Protein AF-A0A9D5ZHD0-F1 (afdb_monomer_lite)

Structure (mmCIF, N/CA/C/O backbone):
data_AF-A0A9D5ZHD0-F1
#
_entry.id   AF-A0A9D5ZHD0-F1
#
loop_
_atom_site.group_PDB
_atom_site.id
_atom_site.type_symbol
_atom_site.label_atom_id
_atom_site.label_alt_id
_atom_site.label_comp_id
_atom_site.label_asym_id
_atom_site.label_entity_id
_atom_site.label_seq_id
_atom_site.pdbx_PDB_ins_code
_atom_site.Cartn_x
_atom_site.Cartn_y
_atom_site.Cartn_z
_atom_site.occupancy
_atom_site.B_iso_or_equiv
_atom_site.auth_seq_id
_atom_site.auth_comp_id
_atom_site.auth_asym_id
_atom_site.auth_atom_id
_atom_site.pdbx_PDB_model_num
ATOM 1 N N . GLU A 1 1 ? -28.101 -49.933 -31.040 1.00 38.09 1 GLU A N 1
ATOM 2 C CA . GLU A 1 1 ? -26.921 -49.295 -30.427 1.00 38.09 1 GLU A CA 1
ATOM 3 C C . GLU A 1 1 ? -27.368 -48.032 -29.708 1.00 38.09 1 GLU A C 1
ATOM 5 O O . GLU A 1 1 ? -28.047 -47.198 -30.294 1.00 38.09 1 GLU A O 1
ATOM 10 N N . SER A 1 2 ? -27.116 -47.978 -28.405 1.00 39.41 2 SER A N 1
ATOM 11 C CA . SER A 1 2 ? -27.566 -46.940 -27.477 1.00 39.41 2 SER A CA 1
ATOM 12 C C . SER A 1 2 ? -26.752 -45.656 -27.644 1.00 39.41 2 SER A C 1
ATOM 14 O O . SER A 1 2 ? -25.554 -45.648 -27.368 1.00 39.41 2 SER A O 1
ATOM 16 N N . HIS A 1 3 ? -27.406 -44.576 -28.073 1.00 37.12 3 HIS A N 1
ATOM 17 C CA . HIS A 1 3 ? -26.866 -43.218 -27.979 1.00 37.12 3 HIS A CA 1
ATOM 18 C C . HIS A 1 3 ? -26.751 -42.797 -26.502 1.00 37.12 3 HIS A C 1
ATOM 20 O O . HIS A 1 3 ? -27.708 -43.009 -25.753 1.00 37.12 3 HIS A O 1
ATOM 26 N N . PRO A 1 4 ? -25.630 -42.199 -26.064 1.00 47.62 4 PRO A N 1
ATOM 27 C CA . PRO A 1 4 ? -25.523 -41.649 -24.721 1.00 47.62 4 PRO A CA 1
ATOM 28 C C . PRO A 1 4 ? -26.332 -40.348 -24.608 1.00 47.62 4 PRO A C 1
ATOM 30 O O . PRO A 1 4 ? -26.128 -39.390 -25.353 1.00 47.62 4 PRO A O 1
ATOM 33 N N . ASP A 1 5 ? -27.268 -40.358 -23.660 1.00 42.62 5 ASP A N 1
ATOM 34 C CA . ASP A 1 5 ? -28.105 -39.243 -23.215 1.00 42.62 5 ASP A CA 1
ATOM 35 C C . ASP A 1 5 ? -27.216 -38.153 -22.588 1.00 42.62 5 ASP A C 1
ATOM 37 O O . ASP A 1 5 ? -26.766 -38.267 -21.448 1.00 42.62 5 ASP A O 1
ATOM 41 N N . CYS A 1 6 ? -26.902 -37.106 -23.355 1.00 38.59 6 CYS A N 1
ATOM 42 C CA . CYS A 1 6 ? -26.142 -35.955 -22.872 1.00 38.59 6 CYS A CA 1
ATOM 43 C C . CYS A 1 6 ? -27.091 -34.984 -22.153 1.00 38.59 6 CYS A C 1
ATOM 45 O O . CYS A 1 6 ? -27.481 -33.946 -22.688 1.00 38.59 6 CYS A O 1
ATOM 47 N N . ARG A 1 7 ? -27.504 -35.341 -20.934 1.00 44.06 7 ARG A N 1
ATOM 48 C CA . ARG A 1 7 ? -28.163 -34.415 -20.005 1.00 44.06 7 ARG A CA 1
ATOM 49 C C . ARG A 1 7 ? -27.104 -33.760 -19.129 1.00 44.06 7 ARG A C 1
ATOM 51 O O . ARG A 1 7 ? -26.680 -34.327 -18.126 1.00 44.06 7 ARG A O 1
ATOM 58 N N . ALA A 1 8 ? -26.682 -32.558 -19.511 1.00 48.50 8 ALA A N 1
ATOM 59 C CA . ALA A 1 8 ? -25.987 -31.666 -18.590 1.00 48.50 8 ALA A CA 1
ATOM 60 C C . ALA A 1 8 ? -26.912 -31.357 -17.392 1.00 48.50 8 ALA A C 1
ATOM 62 O O . ALA A 1 8 ? -28.118 -31.175 -17.595 1.00 48.50 8 ALA A O 1
ATOM 63 N N . PRO A 1 9 ? -26.401 -31.313 -16.148 1.00 47.19 9 PRO A N 1
ATOM 64 C CA . PRO A 1 9 ? -27.218 -30.941 -15.005 1.00 47.19 9 PRO A CA 1
ATOM 65 C C . PRO A 1 9 ? -27.689 -29.495 -15.180 1.00 47.19 9 PRO A C 1
ATOM 67 O O . PRO A 1 9 ? -26.891 -28.591 -15.420 1.00 47.19 9 PRO A O 1
ATOM 70 N N . LEU A 1 10 ? -29.005 -29.300 -15.091 1.00 45.06 10 LEU A N 1
ATOM 71 C CA . LEU A 1 10 ? -29.648 -27.992 -15.083 1.00 45.06 10 LEU A CA 1
ATOM 72 C C . LEU A 1 10 ? -29.034 -27.163 -13.951 1.00 45.06 10 LEU A C 1
ATOM 74 O O . LEU A 1 10 ? -29.273 -27.451 -12.778 1.00 45.06 10 LEU A O 1
ATOM 78 N N . THR A 1 11 ? -28.244 -26.148 -14.297 1.00 45.28 11 THR A N 1
ATOM 79 C CA . THR A 1 11 ? -27.805 -25.121 -13.354 1.00 45.28 11 THR A CA 1
ATOM 80 C C . THR A 1 11 ? -29.054 -24.527 -12.720 1.00 45.28 11 THR A C 1
ATOM 82 O O . THR A 1 11 ? -29.859 -23.878 -13.388 1.00 45.28 11 THR A O 1
ATOM 85 N N . GLN A 1 12 ? -29.262 -24.814 -11.439 1.00 41.94 12 GLN A N 1
ATOM 86 C CA . GLN A 1 12 ? -30.390 -24.297 -10.690 1.00 41.94 12 GLN A CA 1
ATOM 87 C C . GLN A 1 12 ? -30.194 -22.782 -10.565 1.00 41.94 12 GLN A C 1
ATOM 89 O O . GLN A 1 12 ? -29.349 -22.319 -9.803 1.00 41.94 12 GLN A O 1
ATOM 94 N N . ILE A 1 13 ? -30.930 -22.004 -11.362 1.00 51.09 13 ILE A N 1
ATOM 95 C CA . ILE A 1 13 ? -31.001 -20.553 -11.196 1.00 51.09 13 ILE A CA 1
ATOM 96 C C . ILE A 1 13 ? -31.702 -20.318 -9.860 1.00 51.09 13 ILE A C 1
ATOM 98 O O . ILE A 1 13 ? -32.920 -20.467 -9.747 1.00 51.09 13 ILE A O 1
ATOM 102 N N . VAL A 1 14 ? -30.927 -19.995 -8.829 1.00 45.78 14 VAL A N 1
ATOM 103 C CA . VAL A 1 14 ? -31.465 -19.489 -7.569 1.00 45.78 14 VAL A CA 1
ATOM 104 C C . VAL A 1 14 ? -31.935 -18.066 -7.846 1.00 45.78 14 VAL A C 1
ATOM 106 O O . VAL A 1 14 ? -31.146 -17.124 -7.858 1.00 45.78 14 VAL A O 1
ATOM 109 N N . ALA A 1 15 ? -33.225 -17.911 -8.135 1.00 47.91 15 ALA A N 1
ATOM 110 C CA . ALA A 1 15 ? -33.854 -16.602 -8.171 1.00 47.91 15 ALA A CA 1
ATOM 111 C C . ALA A 1 15 ? -33.921 -16.071 -6.734 1.00 47.91 15 ALA A C 1
ATOM 113 O O . ALA A 1 15 ? -34.808 -16.438 -5.964 1.00 47.91 15 ALA A O 1
ATOM 114 N N . LEU A 1 16 ? -32.958 -15.228 -6.360 1.00 49.84 16 LEU A N 1
ATOM 115 C CA . LEU A 1 16 ? -33.066 -14.399 -5.167 1.00 49.84 16 LEU A CA 1
ATOM 116 C C . LEU A 1 16 ? -34.165 -13.367 -5.438 1.00 49.84 16 LEU A C 1
ATOM 118 O O . LEU A 1 16 ? -33.932 -12.352 -6.092 1.00 49.84 16 LEU A O 1
ATOM 122 N N . TYR A 1 17 ? -35.379 -13.646 -4.966 1.00 50.81 17 TYR A N 1
ATOM 123 C CA . TYR A 1 17 ? -36.373 -12.598 -4.778 1.00 50.81 17 TYR A CA 1
ATOM 124 C C . TYR A 1 17 ? -35.853 -11.704 -3.655 1.00 50.81 17 TYR A C 1
ATOM 126 O O . TYR A 1 17 ? -36.018 -12.009 -2.477 1.00 50.81 17 TYR A O 1
ATOM 134 N N . LEU A 1 18 ? -35.177 -10.618 -4.026 1.00 60.47 18 LEU A N 1
ATOM 135 C CA . LEU A 1 18 ? -35.036 -9.490 -3.122 1.00 60.47 18 LEU A CA 1
ATOM 136 C C . LEU A 1 18 ? -36.461 -8.996 -2.872 1.00 60.47 18 LEU A C 1
ATOM 138 O O . LEU A 1 18 ? -37.145 -8.590 -3.818 1.00 60.47 18 LEU A O 1
ATOM 142 N N . GLU A 1 19 ? -36.937 -9.104 -1.630 1.00 65.69 19 GLU A N 1
ATOM 143 C CA . GLU A 1 19 ? -38.148 -8.395 -1.231 1.00 65.69 19 GLU A CA 1
ATOM 144 C C . GLU A 1 19 ? -37.968 -6.936 -1.667 1.00 65.69 19 GLU A C 1
ATOM 146 O O . GLU A 1 19 ? -36.878 -6.373 -1.525 1.00 65.69 19 GLU A O 1
ATOM 151 N N . GLY A 1 20 ? -38.984 -6.375 -2.334 1.00 61.53 20 GLY A N 1
ATOM 152 C CA . GLY A 1 20 ? -38.911 -5.030 -2.912 1.00 61.53 20 GLY A CA 1
ATOM 153 C C . GLY A 1 20 ? -38.385 -4.007 -1.896 1.00 61.53 20 GLY A C 1
ATOM 154 O O . GLY A 1 20 ? -38.466 -4.261 -0.696 1.00 61.53 20 GLY A O 1
ATOM 155 N N . PRO A 1 21 ? -37.837 -2.862 -2.349 1.00 67.19 21 PRO A N 1
ATOM 156 C CA . PRO A 1 21 ? -37.088 -1.949 -1.490 1.00 67.19 21 PRO A CA 1
ATOM 157 C C . PRO A 1 21 ? -37.857 -1.671 -0.200 1.00 67.19 21 PRO A C 1
ATOM 159 O O . PRO A 1 21 ? -38.977 -1.153 -0.226 1.00 67.19 21 PRO A O 1
ATOM 162 N N . VAL A 1 22 ? -37.261 -2.071 0.922 1.00 66.50 22 VAL A N 1
ATOM 163 C CA . VAL A 1 22 ? -37.825 -1.848 2.247 1.00 66.50 22 VAL A CA 1
ATOM 164 C C . VAL A 1 22 ? -37.928 -0.332 2.421 1.00 66.50 22 VAL A C 1
ATOM 166 O O . VAL A 1 22 ? -36.918 0.364 2.378 1.00 66.50 22 VAL A O 1
ATOM 169 N N . ASN A 1 23 ? -39.144 0.203 2.580 1.00 72.12 23 ASN A N 1
ATOM 170 C CA . ASN A 1 23 ? -39.391 1.641 2.801 1.00 72.12 23 ASN A CA 1
ATOM 171 C C . ASN A 1 23 ? -39.022 2.086 4.231 1.00 72.12 23 ASN A C 1
ATOM 173 O O . ASN A 1 23 ? -39.605 3.023 4.780 1.00 72.12 23 ASN A O 1
ATOM 177 N N . GLU A 1 24 ? -38.085 1.390 4.863 1.00 75.00 24 GLU A N 1
ATOM 178 C CA . GLU A 1 24 ? -37.539 1.800 6.143 1.00 75.00 24 GLU A CA 1
ATOM 179 C C . GLU A 1 24 ? -36.591 2.983 5.926 1.00 75.00 24 GLU A C 1
ATOM 181 O O . GLU A 1 24 ? -35.868 3.036 4.924 1.00 75.00 24 GLU A O 1
ATOM 186 N N . PRO A 1 25 ? -36.593 3.970 6.838 1.00 75.88 25 PRO A N 1
ATOM 187 C CA . PRO A 1 25 ? -35.619 5.042 6.768 1.00 75.88 25 PRO A CA 1
ATOM 188 C C . PRO A 1 25 ? -34.208 4.434 6.807 1.00 75.88 25 PRO A C 1
ATOM 190 O O . PRO A 1 25 ? -33.964 3.525 7.604 1.00 75.88 25 PRO A O 1
ATOM 193 N N . PRO A 1 26 ? -33.271 4.922 5.973 1.00 78.12 26 PRO A N 1
ATOM 194 C CA . PRO A 1 26 ? -31.920 4.385 5.946 1.00 78.12 26 PRO A CA 1
ATOM 195 C C . PRO A 1 26 ? -31.305 4.466 7.343 1.00 78.12 26 PRO A C 1
ATOM 197 O O . PRO A 1 26 ? -31.467 5.468 8.047 1.00 78.12 26 PRO A O 1
ATOM 200 N N . GLN A 1 27 ? -30.605 3.404 7.736 1.00 77.75 27 GLN A N 1
ATOM 201 C CA . GLN A 1 27 ? -29.949 3.310 9.033 1.00 77.75 27 GLN A CA 1
ATOM 202 C C . GLN A 1 27 ? -29.004 4.508 9.222 1.00 77.75 27 GLN A C 1
ATOM 204 O O . GLN A 1 27 ? -28.087 4.732 8.433 1.00 77.75 27 GLN A O 1
ATOM 209 N N . GLN A 1 28 ? -29.273 5.326 10.243 1.00 79.00 28 GLN A N 1
ATOM 210 C CA . GLN A 1 28 ? -28.606 6.624 10.419 1.00 79.00 28 GLN A CA 1
ATOM 211 C C . GLN A 1 28 ? -27.326 6.541 11.255 1.00 79.00 28 GLN A C 1
ATOM 213 O O . GLN A 1 28 ? -26.521 7.473 11.258 1.00 79.00 28 GLN A O 1
ATOM 218 N N . SER A 1 29 ? -27.129 5.443 11.983 1.00 85.38 29 SER A N 1
ATOM 219 C CA . SER A 1 29 ? -25.960 5.235 12.824 1.00 85.38 29 SER A CA 1
ATOM 220 C C . SER A 1 29 ? -25.496 3.786 12.774 1.00 85.38 29 SER A C 1
ATOM 222 O O . SER A 1 29 ? -26.286 2.845 12.761 1.00 85.38 29 SER A O 1
ATOM 224 N N . PHE A 1 30 ? -24.178 3.644 12.765 1.00 87.38 30 PHE A N 1
ATOM 225 C CA . PHE A 1 30 ? -23.468 2.376 12.818 1.00 87.38 30 PHE A CA 1
ATOM 226 C C . PHE A 1 30 ? -22.467 2.452 13.960 1.00 87.38 30 PHE A C 1
ATOM 228 O O . PHE A 1 30 ? -21.804 3.490 14.131 1.00 87.38 30 PHE A O 1
ATOM 235 N N . THR A 1 31 ? -22.346 1.365 14.713 1.00 92.81 31 THR A N 1
ATOM 236 C CA . THR A 1 31 ? -21.276 1.166 15.691 1.00 92.81 31 THR A CA 1
ATOM 237 C C . THR A 1 31 ? -19.910 1.175 15.001 1.00 92.81 31 THR A C 1
ATOM 239 O O . THR A 1 31 ? -19.795 0.972 13.791 1.00 92.81 31 THR A O 1
ATOM 242 N N . SER 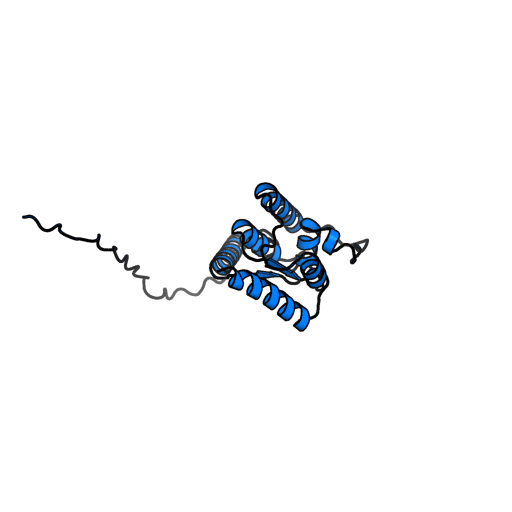A 1 32 ? -18.839 1.405 15.761 1.00 90.31 32 SER A N 1
ATOM 243 C CA . SER A 1 32 ? -17.477 1.366 15.211 1.00 90.31 32 SER A CA 1
ATOM 244 C C . SER A 1 32 ? -17.120 0.002 14.608 1.00 90.31 32 SER A C 1
ATOM 246 O O . SER A 1 32 ? -16.369 -0.050 13.638 1.00 90.31 32 SER A O 1
ATOM 248 N N . GLU A 1 33 ? -17.666 -1.084 15.160 1.00 91.94 33 GLU A N 1
ATOM 249 C CA . GLU A 1 33 ? -17.447 -2.451 14.679 1.00 91.94 33 GLU A CA 1
ATOM 250 C C . GLU A 1 33 ? -18.184 -2.713 13.361 1.00 91.94 33 GLU A C 1
ATOM 252 O O . GLU A 1 33 ? -17.566 -3.170 12.403 1.00 91.94 33 GLU A O 1
ATOM 257 N N . GLU A 1 34 ? -19.458 -2.322 13.257 1.00 93.38 34 GLU A N 1
ATOM 258 C CA . GLU A 1 34 ? -20.222 -2.425 12.004 1.00 93.38 34 GLU A CA 1
ATOM 259 C C . GLU A 1 34 ? -19.585 -1.596 10.885 1.00 93.38 34 GLU A C 1
ATOM 261 O O . GLU A 1 34 ? -19.464 -2.066 9.755 1.00 93.38 34 GLU A O 1
ATOM 266 N N . ARG A 1 35 ? -19.109 -0.380 11.196 1.00 93.12 35 ARG A N 1
ATOM 267 C CA . ARG A 1 35 ? -18.366 0.444 10.227 1.00 93.12 35 ARG A CA 1
ATOM 268 C C . ARG A 1 35 ? -17.078 -0.232 9.787 1.00 93.12 35 ARG A C 1
ATOM 270 O O . ARG A 1 35 ? -16.772 -0.225 8.598 1.00 93.12 35 ARG A O 1
ATOM 277 N N . ALA A 1 36 ? -16.320 -0.798 10.727 1.00 94.31 36 ALA A N 1
ATOM 278 C CA . ALA A 1 36 ? -15.091 -1.511 10.409 1.00 94.31 36 ALA A CA 1
ATOM 279 C C . ALA A 1 36 ? -15.376 -2.699 9.483 1.00 94.31 36 ALA A C 1
ATOM 281 O O . ALA A 1 36 ? -14.756 -2.791 8.429 1.00 94.31 36 ALA A O 1
ATOM 282 N N . ALA A 1 37 ? -16.367 -3.530 9.815 1.00 95.62 37 ALA A N 1
ATOM 283 C CA . ALA A 1 37 ? -16.770 -4.672 8.999 1.00 95.62 37 ALA A CA 1
ATOM 284 C C . ALA A 1 37 ? -17.245 -4.252 7.597 1.00 95.62 37 ALA A C 1
ATOM 286 O O . ALA A 1 37 ? -16.840 -4.857 6.606 1.00 95.62 37 ALA A O 1
ATOM 287 N N . ALA A 1 38 ? -18.045 -3.187 7.491 1.00 95.38 38 ALA A N 1
ATOM 288 C CA . ALA A 1 38 ? -18.507 -2.664 6.207 1.00 95.38 38 ALA A CA 1
ATOM 289 C C . ALA A 1 38 ? -17.351 -2.132 5.340 1.00 95.38 38 ALA A C 1
ATOM 291 O O . ALA A 1 38 ? -17.299 -2.410 4.142 1.00 95.38 38 ALA A O 1
ATOM 292 N N . LEU A 1 39 ? -16.398 -1.406 5.937 1.00 96.25 39 LEU A N 1
ATOM 293 C CA . LEU A 1 39 ? -15.203 -0.922 5.239 1.00 96.25 39 LEU A CA 1
ATOM 294 C C . LEU A 1 39 ? -14.314 -2.078 4.768 1.00 96.25 39 LEU A C 1
ATOM 296 O O . LEU A 1 39 ? -13.880 -2.069 3.616 1.00 96.25 39 LEU A O 1
ATOM 300 N N . SER A 1 40 ? -14.071 -3.077 5.621 1.00 97.69 40 SER A N 1
ATOM 301 C CA . SER A 1 40 ? -13.310 -4.276 5.259 1.00 97.69 40 SER A CA 1
ATOM 302 C C . SER A 1 40 ? -14.014 -5.065 4.151 1.00 97.69 40 SER A C 1
ATOM 304 O O . SER A 1 40 ? -13.359 -5.513 3.211 1.00 97.69 40 SER A O 1
ATOM 306 N N . GLY A 1 41 ? -15.346 -5.182 4.197 1.00 97.81 41 GLY A N 1
ATOM 307 C CA . GLY A 1 41 ? -16.143 -5.804 3.138 1.00 97.81 41 GLY A CA 1
ATOM 308 C C . GLY A 1 41 ? -16.025 -5.064 1.802 1.00 97.81 41 GLY A C 1
ATOM 309 O O . GLY A 1 41 ? -15.755 -5.690 0.779 1.00 97.81 41 GLY A O 1
ATOM 310 N N . LEU A 1 42 ? -16.127 -3.728 1.808 1.00 97.00 42 LEU A N 1
ATOM 311 C CA . LEU A 1 42 ? -15.926 -2.907 0.608 1.00 97.00 42 LEU A CA 1
ATOM 312 C C . LEU A 1 42 ? -14.517 -3.092 0.028 1.00 97.00 42 LEU A C 1
ATOM 314 O O . LEU A 1 42 ? -14.368 -3.301 -1.172 1.00 97.00 42 LEU A O 1
ATOM 318 N N . ARG A 1 43 ? -13.484 -3.045 0.875 1.00 97.56 43 ARG A N 1
ATOM 319 C CA . ARG A 1 43 ? -12.083 -3.224 0.457 1.00 97.56 43 ARG A CA 1
ATOM 320 C C . ARG A 1 43 ? -11.823 -4.624 -0.086 1.00 97.56 43 ARG A C 1
ATOM 322 O O . ARG A 1 43 ? -11.108 -4.751 -1.071 1.00 97.56 43 ARG A O 1
ATOM 329 N N . THR A 1 44 ? -12.434 -5.647 0.508 1.00 97.56 44 THR A N 1
ATOM 330 C CA . THR A 1 44 ? -12.374 -7.034 0.020 1.00 97.56 44 THR A CA 1
ATOM 331 C C . THR A 1 44 ? -12.948 -7.121 -1.390 1.00 97.56 44 THR A C 1
ATOM 333 O O . THR A 1 44 ? -12.246 -7.546 -2.303 1.00 97.56 44 THR A O 1
ATOM 336 N N . PHE A 1 45 ? -14.172 -6.614 -1.586 1.00 97.56 45 PHE A N 1
ATOM 337 C CA . PHE A 1 45 ? -14.814 -6.564 -2.900 1.00 97.56 45 PHE A CA 1
ATOM 338 C C . PHE A 1 45 ? -13.964 -5.801 -3.924 1.00 97.56 45 PHE A C 1
ATOM 340 O O . PHE A 1 45 ? -13.757 -6.286 -5.032 1.00 97.56 45 PHE A O 1
ATOM 347 N N . MET A 1 46 ? -13.440 -4.625 -3.568 1.00 96.69 46 MET A N 1
ATOM 348 C CA . MET A 1 46 ? -12.585 -3.842 -4.466 1.00 96.69 46 MET A CA 1
ATOM 349 C C . MET A 1 46 ? -11.321 -4.600 -4.867 1.00 96.69 46 MET A C 1
ATOM 351 O O . MET A 1 46 ? -10.946 -4.564 -6.035 1.00 96.69 46 MET A O 1
ATOM 355 N N . THR A 1 47 ? -10.678 -5.287 -3.923 1.00 96.69 47 THR A N 1
ATOM 356 C CA . THR A 1 47 ? -9.505 -6.116 -4.208 1.00 96.69 47 THR A CA 1
ATOM 357 C C . THR A 1 47 ? -9.871 -7.273 -5.139 1.00 96.69 47 THR A C 1
ATOM 359 O O . THR A 1 47 ? -9.192 -7.462 -6.138 1.00 96.69 47 THR A O 1
ATOM 362 N N . ASP A 1 48 ? -10.980 -7.981 -4.904 1.00 96.06 48 ASP A N 1
ATOM 363 C CA . ASP A 1 48 ? -11.436 -9.075 -5.781 1.00 96.06 48 ASP A CA 1
ATOM 364 C C . ASP A 1 48 ? -11.789 -8.614 -7.209 1.00 96.06 48 ASP A C 1
ATOM 366 O O . ASP A 1 48 ? -11.798 -9.421 -8.134 1.00 96.06 48 ASP A O 1
ATOM 370 N N . ASN A 1 49 ? -12.080 -7.323 -7.394 1.00 96.75 49 ASN A N 1
ATOM 371 C CA . ASN A 1 49 ? -12.483 -6.730 -8.673 1.00 96.75 49 ASN A CA 1
ATOM 372 C C . ASN A 1 49 ? -11.419 -5.787 -9.265 1.00 96.75 49 ASN A C 1
ATOM 374 O O . ASN A 1 49 ? -11.743 -4.965 -10.123 1.00 96.75 49 ASN A O 1
ATOM 378 N N . SER A 1 50 ? -10.168 -5.870 -8.804 1.00 93.94 50 SER A N 1
ATOM 379 C CA . SER A 1 50 ? -9.044 -5.107 -9.357 1.00 93.94 50 SER A CA 1
ATOM 380 C C . SER A 1 50 ? -7.910 -6.044 -9.763 1.00 93.94 50 SER A C 1
ATOM 382 O O . SER A 1 50 ? -7.515 -6.900 -8.979 1.00 93.94 50 SER A O 1
ATOM 384 N N . ASP A 1 51 ? -7.333 -5.836 -10.947 1.00 93.44 51 ASP A N 1
ATOM 385 C CA . ASP A 1 51 ? -6.180 -6.623 -11.416 1.00 93.44 51 ASP A CA 1
ATOM 386 C C . ASP A 1 51 ? -4.864 -6.199 -10.753 1.00 93.44 51 ASP A C 1
ATOM 388 O O . ASP A 1 51 ? -3.909 -6.964 -10.692 1.00 93.44 51 ASP A O 1
ATOM 392 N N . ALA A 1 52 ? -4.793 -4.956 -10.276 1.00 95.31 52 ALA A N 1
ATOM 393 C CA . ALA A 1 52 ? -3.610 -4.371 -9.665 1.00 95.31 52 ALA A CA 1
ATOM 394 C C . ALA A 1 52 ? -3.991 -3.234 -8.715 1.00 95.31 52 ALA A C 1
ATOM 396 O O . ALA A 1 52 ? -5.061 -2.631 -8.840 1.00 95.31 52 ALA A O 1
ATOM 397 N N . ARG A 1 53 ? -3.085 -2.884 -7.796 1.00 96.88 53 ARG A N 1
ATOM 398 C CA . ARG A 1 53 ? -3.310 -1.815 -6.818 1.00 96.88 53 ARG A CA 1
ATOM 399 C C . ARG A 1 53 ? -2.173 -0.800 -6.793 1.00 96.88 53 ARG A C 1
ATOM 401 O O . ARG A 1 53 ? -1.020 -1.145 -6.555 1.00 96.88 53 ARG A O 1
ATOM 408 N N . ILE A 1 54 ? -2.525 0.476 -6.951 1.00 97.75 54 ILE A N 1
ATOM 409 C CA . ILE A 1 54 ? -1.630 1.614 -6.704 1.00 97.75 54 ILE A CA 1
ATOM 410 C C . ILE A 1 54 ? -1.942 2.174 -5.319 1.00 97.75 54 ILE A C 1
ATOM 412 O O . ILE A 1 54 ? -3.088 2.506 -5.021 1.00 97.75 54 ILE A O 1
ATOM 416 N N . VAL A 1 55 ? -0.922 2.289 -4.476 1.00 97.69 55 VAL A N 1
ATOM 417 C CA . VAL A 1 55 ? -1.060 2.693 -3.075 1.00 97.69 55 VAL A CA 1
ATOM 418 C C . VAL A 1 55 ? -0.283 3.978 -2.847 1.00 97.69 55 VAL A C 1
ATOM 420 O O . VAL A 1 55 ? 0.903 4.044 -3.165 1.00 97.69 55 VAL A O 1
ATOM 423 N N . ILE A 1 56 ? -0.952 5.008 -2.323 1.00 96.94 56 ILE A N 1
ATOM 424 C CA . ILE A 1 56 ? -0.379 6.349 -2.172 1.00 96.94 56 ILE A CA 1
ATOM 425 C C . ILE A 1 56 ? -0.853 6.990 -0.859 1.00 96.94 56 ILE A C 1
ATOM 427 O O . ILE A 1 56 ? -2.051 7.051 -0.578 1.00 96.94 56 ILE A O 1
ATOM 431 N N . GLY A 1 57 ? 0.075 7.533 -0.065 1.00 95.75 57 GLY A N 1
ATOM 432 C CA . GLY A 1 57 ? -0.243 8.293 1.148 1.00 95.75 57 GLY A CA 1
ATOM 433 C C . GLY A 1 57 ? -0.859 7.444 2.268 1.00 95.75 57 GLY A C 1
ATOM 434 O O . GLY A 1 57 ? -0.293 6.436 2.687 1.00 95.75 57 GLY A O 1
ATOM 435 N N . GLY A 1 58 ? -2.011 7.866 2.791 1.00 95.50 58 GLY A N 1
ATOM 436 C CA . GLY A 1 58 ? -2.738 7.162 3.852 1.00 95.50 58 GLY A CA 1
ATOM 437 C C . GLY A 1 58 ? -2.516 7.732 5.256 1.00 95.50 58 GLY A C 1
ATOM 438 O O . GLY A 1 58 ? -1.415 8.143 5.630 1.00 95.50 58 GLY A O 1
ATOM 439 N N . LYS A 1 59 ? -3.594 7.755 6.048 1.00 95.25 59 LYS A N 1
ATOM 440 C CA . LYS A 1 59 ? -3.582 8.234 7.437 1.00 95.25 59 LYS A CA 1
ATOM 441 C C . LYS A 1 59 ? -2.847 7.247 8.347 1.00 95.25 59 LYS A C 1
ATOM 443 O O . LYS A 1 59 ? -3.105 6.052 8.282 1.00 95.25 59 LYS A O 1
ATOM 448 N N . ARG A 1 60 ? -2.017 7.769 9.253 1.00 94.38 60 ARG A N 1
ATOM 449 C CA . ARG A 1 60 ? -1.339 6.992 10.312 1.00 94.38 60 ARG A CA 1
ATOM 450 C C . ARG A 1 60 ? -2.115 6.920 11.626 1.00 94.38 60 ARG A C 1
ATOM 452 O O . ARG A 1 60 ? -1.851 6.052 12.443 1.00 94.38 60 ARG A O 1
ATOM 459 N N . ALA A 1 61 ? -3.050 7.844 11.828 1.00 93.44 61 ALA A N 1
ATOM 460 C CA . ALA A 1 61 ? -3.898 7.952 13.010 1.00 93.44 61 ALA A CA 1
ATOM 461 C C . ALA A 1 61 ? -5.249 8.570 12.620 1.00 93.44 61 ALA A C 1
ATOM 463 O O . ALA A 1 61 ? -5.381 9.156 11.539 1.00 93.44 61 ALA A O 1
ATOM 464 N N . GLY A 1 62 ? -6.260 8.434 13.483 1.00 92.75 62 GLY A N 1
ATOM 465 C CA . GLY A 1 62 ? -7.601 8.978 13.222 1.00 92.75 62 GLY A CA 1
ATOM 466 C C . GLY A 1 62 ? -8.278 8.367 11.987 1.00 92.75 62 GLY A C 1
ATOM 467 O O . GLY A 1 62 ? -9.019 9.048 11.273 1.00 92.75 62 GLY A O 1
ATOM 468 N N . PHE A 1 63 ? -7.961 7.107 11.685 1.00 94.56 63 PHE A N 1
ATOM 469 C CA . PHE A 1 63 ? -8.617 6.308 10.655 1.00 94.56 63 PHE A CA 1
ATOM 470 C C . PHE A 1 63 ? -9.732 5.445 11.258 1.00 94.56 63 PHE A C 1
ATOM 472 O O . PHE A 1 63 ? -9.716 5.105 12.446 1.00 94.56 63 PHE A O 1
ATOM 479 N N . GLU A 1 64 ? -10.674 5.063 10.401 1.00 92.88 64 GLU A N 1
ATOM 480 C CA . GLU A 1 64 ? -11.755 4.128 10.709 1.00 92.88 64 GLU A CA 1
ATOM 481 C C . GLU A 1 64 ? -11.386 2.713 10.243 1.00 92.88 64 GLU A C 1
ATOM 483 O O . GLU A 1 64 ? -10.709 2.546 9.224 1.00 92.88 64 GLU A O 1
ATOM 488 N N . GLY A 1 65 ? -11.845 1.703 10.984 1.00 94.06 65 GLY A N 1
ATOM 489 C CA . GLY A 1 65 ? -11.540 0.292 10.733 1.00 94.06 65 GLY A CA 1
ATOM 490 C C . GLY A 1 65 ? -10.564 -0.327 11.738 1.00 94.06 65 GLY A C 1
ATOM 491 O O . GLY A 1 65 ? -10.108 0.323 12.683 1.00 94.06 65 GLY A O 1
ATOM 492 N N . ALA A 1 66 ? -10.248 -1.606 11.533 1.00 93.69 66 ALA A N 1
ATOM 493 C CA . ALA A 1 66 ? -9.346 -2.368 12.401 1.00 93.69 66 ALA A CA 1
ATOM 494 C C . ALA A 1 66 ? -7.869 -1.952 12.260 1.00 93.69 66 ALA A C 1
ATOM 496 O O . ALA A 1 66 ? -7.088 -2.123 13.191 1.00 93.69 66 ALA A O 1
ATOM 497 N N . MET A 1 67 ? -7.503 -1.369 11.119 1.00 96.38 67 MET A N 1
ATOM 498 C CA . MET A 1 67 ? -6.181 -0.830 10.790 1.00 96.38 67 MET A CA 1
ATOM 499 C C . MET A 1 67 ? -6.342 0.301 9.754 1.00 96.38 67 MET A C 1
ATOM 501 O O . MET A 1 67 ? -7.461 0.512 9.267 1.00 96.38 67 MET A O 1
ATOM 505 N N . PRO A 1 68 ? -5.287 1.065 9.410 1.00 97.75 68 PRO A N 1
ATOM 506 C CA . PRO A 1 68 ? -5.382 2.047 8.336 1.00 97.75 68 PRO A CA 1
ATOM 507 C C . PRO A 1 68 ? -5.861 1.388 7.045 1.00 97.75 68 PRO A C 1
ATOM 509 O O . PRO A 1 68 ? -5.346 0.341 6.667 1.00 97.75 68 PRO A O 1
ATOM 512 N N . GLY A 1 69 ? -6.803 2.018 6.339 1.00 97.12 69 GLY A N 1
ATOM 513 C CA . GLY A 1 69 ? -7.396 1.414 5.140 1.00 97.12 69 GLY A CA 1
ATOM 514 C C . GLY A 1 69 ? -6.368 0.998 4.091 1.00 97.12 69 GLY A C 1
ATOM 515 O O . GLY A 1 69 ? -6.439 -0.114 3.593 1.00 97.12 69 GLY A O 1
ATOM 516 N N . ILE A 1 70 ? -5.355 1.837 3.865 1.00 97.06 70 ILE A N 1
ATOM 517 C CA . ILE A 1 70 ? -4.234 1.534 2.967 1.00 97.06 70 ILE A CA 1
ATOM 518 C C . ILE A 1 70 ? -3.480 0.264 3.390 1.00 97.06 70 ILE A C 1
ATOM 520 O O . ILE A 1 70 ? -3.102 -0.528 2.538 1.00 97.06 70 ILE A O 1
ATOM 524 N N . VAL A 1 71 ? -3.276 0.045 4.690 1.00 98.19 71 VAL A N 1
ATOM 525 C CA . VAL A 1 71 ? -2.579 -1.150 5.193 1.00 98.19 71 VAL A CA 1
ATOM 526 C C . VAL A 1 71 ? -3.437 -2.398 4.984 1.00 98.19 71 VAL A C 1
ATOM 528 O O . VAL A 1 71 ? -2.918 -3.423 4.560 1.00 98.19 71 VAL A O 1
ATOM 531 N N . GLU A 1 72 ? -4.750 -2.308 5.210 1.00 98.19 72 GLU A N 1
ATOM 532 C CA . GLU A 1 72 ? -5.676 -3.425 4.975 1.00 98.19 72 GLU A CA 1
ATOM 533 C C . GLU A 1 72 ? -5.792 -3.778 3.486 1.00 98.19 72 GLU A C 1
ATOM 535 O O . GLU A 1 72 ? -5.781 -4.942 3.103 1.00 98.19 72 GLU A O 1
ATOM 540 N N . GLU A 1 73 ? -5.856 -2.767 2.626 1.00 97.88 73 GLU A N 1
ATOM 541 C CA . GLU A 1 73 ? -5.883 -2.949 1.179 1.00 97.88 73 GLU A CA 1
ATOM 542 C C . GLU A 1 73 ? -4.601 -3.600 0.651 1.00 97.88 73 GLU A C 1
ATOM 544 O O . GLU A 1 73 ? -4.672 -4.479 -0.206 1.00 97.88 73 GLU A O 1
ATOM 549 N N . VAL A 1 74 ? -3.440 -3.206 1.187 1.00 97.75 74 VAL A N 1
ATOM 550 C CA . VAL A 1 74 ? -2.161 -3.866 0.901 1.00 97.75 74 VAL A CA 1
ATOM 551 C C . VAL A 1 74 ? -2.188 -5.314 1.379 1.00 97.75 74 VAL A C 1
ATOM 553 O O . VAL A 1 74 ? -1.825 -6.199 0.611 1.00 97.75 74 VAL A O 1
ATOM 556 N N . LEU A 1 75 ? -2.649 -5.572 2.608 1.00 97.50 75 LEU A N 1
ATOM 557 C CA . LEU A 1 75 ? -2.756 -6.925 3.156 1.00 97.50 75 LEU A CA 1
ATOM 558 C C . LEU A 1 75 ? -3.571 -7.834 2.229 1.00 97.50 75 LEU A C 1
ATOM 560 O O . LEU A 1 75 ? -3.109 -8.910 1.865 1.00 97.50 75 LEU A O 1
ATOM 564 N N . PHE A 1 76 ? -4.744 -7.378 1.788 1.00 96.88 76 PHE A N 1
ATOM 565 C CA . PHE A 1 76 ? -5.600 -8.148 0.888 1.00 96.88 76 PHE A CA 1
ATOM 566 C C . PHE A 1 76 ? -4.963 -8.403 -0.478 1.00 96.88 76 PHE A C 1
ATOM 568 O O . PHE A 1 76 ? -5.141 -9.496 -1.022 1.00 96.88 76 PHE A O 1
ATOM 575 N N . SER A 1 77 ? -4.236 -7.427 -1.030 1.00 96.38 77 SER A N 1
ATOM 576 C CA . SER A 1 77 ? -3.494 -7.605 -2.281 1.00 96.38 77 SER A CA 1
ATOM 577 C C . SER A 1 77 ? -2.334 -8.593 -2.117 1.00 96.38 77 SER A C 1
ATOM 579 O O . SER A 1 77 ? -2.145 -9.435 -2.989 1.00 96.3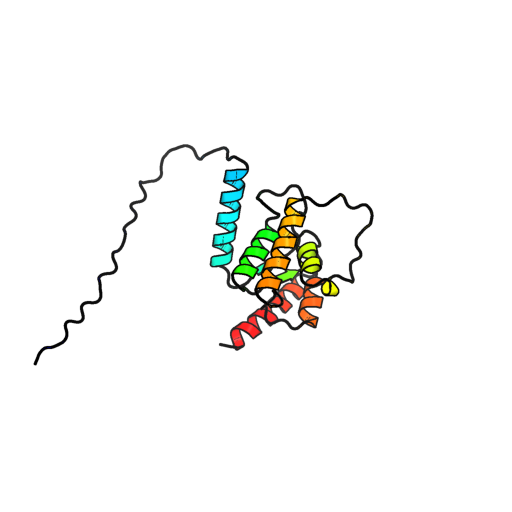8 77 SER A O 1
ATOM 581 N N . LEU A 1 78 ? -1.616 -8.574 -0.987 1.00 95.44 78 LEU A N 1
ATOM 582 C CA . LEU A 1 78 ? -0.554 -9.543 -0.688 1.00 95.44 78 LEU A CA 1
ATOM 583 C C . LEU A 1 78 ? -1.099 -10.966 -0.496 1.00 95.44 78 LEU A C 1
ATOM 585 O O . LEU A 1 78 ? -0.531 -11.927 -1.008 1.00 95.44 78 LEU A O 1
ATOM 589 N N . GLU A 1 79 ? -2.216 -11.119 0.217 1.00 94.06 79 GLU A N 1
ATOM 590 C CA . GLU A 1 79 ? -2.882 -12.415 0.410 1.00 94.06 79 GLU A CA 1
ATOM 591 C C . GLU A 1 79 ? -3.348 -13.029 -0.924 1.00 94.06 79 GLU A C 1
ATOM 593 O O . GLU A 1 79 ? -3.341 -14.249 -1.075 1.00 94.06 79 GLU A O 1
ATOM 598 N N . ARG A 1 80 ? -3.709 -12.195 -1.909 1.00 92.81 80 ARG A N 1
ATOM 599 C CA . ARG A 1 80 ? -4.151 -12.616 -3.252 1.00 92.81 80 ARG A CA 1
ATOM 600 C C . ARG A 1 80 ? -3.052 -12.631 -4.308 1.00 92.81 80 ARG A C 1
ATOM 602 O O . ARG A 1 80 ? -3.340 -12.968 -5.452 1.00 92.81 80 ARG A O 1
ATOM 609 N N . ARG A 1 81 ? -1.828 -12.246 -3.945 1.00 93.19 81 ARG A N 1
ATOM 610 C CA . ARG A 1 81 ? -0.703 -12.073 -4.875 1.00 93.19 81 ARG A CA 1
ATOM 611 C C . ARG A 1 81 ? -1.014 -11.142 -6.052 1.00 93.19 81 ARG A C 1
ATOM 613 O O . ARG A 1 81 ? -0.662 -11.404 -7.194 1.00 93.19 81 ARG A O 1
ATOM 620 N N . GLN A 1 82 ? -1.723 -10.051 -5.778 1.00 93.62 82 GLN A N 1
ATOM 621 C CA . GLN A 1 82 ? -2.021 -9.053 -6.799 1.00 93.62 82 GLN A CA 1
ATOM 622 C C . GLN A 1 82 ? -0.855 -8.073 -6.976 1.00 93.62 82 GLN A C 1
ATOM 624 O O . GLN A 1 82 ? -0.293 -7.631 -5.968 1.00 93.62 82 GLN A O 1
ATOM 629 N N . PRO A 1 83 ? -0.556 -7.655 -8.221 1.00 96.38 83 PRO A N 1
ATOM 630 C CA . PRO A 1 83 ? 0.408 -6.605 -8.522 1.00 96.38 83 PRO A CA 1
ATOM 631 C C . PRO A 1 83 ? 0.221 -5.359 -7.649 1.00 96.38 83 PRO A C 1
ATOM 633 O O . PRO A 1 83 ? -0.827 -4.702 -7.678 1.00 96.38 83 PRO A O 1
ATOM 636 N N . LEU A 1 84 ? 1.263 -5.010 -6.894 1.00 97.19 84 LEU A N 1
ATOM 637 C CA . LEU A 1 84 ? 1.245 -3.915 -5.931 1.00 97.19 84 LEU A CA 1
ATOM 638 C C . LEU A 1 84 ? 2.232 -2.812 -6.325 1.00 97.19 84 LEU A C 1
ATOM 640 O O . LEU A 1 84 ? 3.424 -3.042 -6.497 1.00 97.19 84 LEU A O 1
ATOM 644 N N . TYR A 1 85 ? 1.755 -1.575 -6.418 1.00 98.12 85 TYR A N 1
ATOM 645 C CA . TYR A 1 85 ? 2.550 -0.402 -6.780 1.00 98.12 85 TYR A CA 1
ATOM 646 C C . TYR A 1 85 ? 2.562 0.587 -5.610 1.00 98.12 85 TYR A C 1
ATOM 648 O O . TYR A 1 85 ? 1.628 1.373 -5.436 1.00 98.12 85 TYR A O 1
ATOM 656 N N . LEU A 1 86 ? 3.612 0.538 -4.783 1.00 97.81 86 LEU A N 1
ATOM 657 C CA . LEU A 1 86 ? 3.738 1.379 -3.587 1.00 97.81 86 LEU A CA 1
ATOM 658 C C . LEU A 1 86 ? 4.435 2.713 -3.902 1.00 97.81 86 LEU A C 1
ATOM 660 O O . LEU A 1 86 ? 5.624 2.750 -4.211 1.00 97.81 86 LEU A O 1
ATOM 664 N N . VAL A 1 87 ? 3.705 3.821 -3.767 1.00 97.69 87 VAL A N 1
ATOM 665 C CA . VAL A 1 87 ? 4.185 5.180 -4.060 1.00 97.69 87 VAL A CA 1
ATOM 666 C C . VAL A 1 87 ? 4.496 5.929 -2.760 1.00 97.69 87 VAL A C 1
ATOM 668 O O . VAL A 1 87 ? 3.616 6.500 -2.107 1.00 97.69 87 VAL A O 1
ATOM 671 N N . GLY A 1 88 ? 5.770 5.942 -2.375 1.00 95.44 88 GLY A N 1
ATOM 672 C CA . GLY A 1 88 ? 6.211 6.457 -1.075 1.00 95.44 88 GLY A CA 1
ATOM 673 C C . GLY A 1 88 ? 6.461 7.965 -1.006 1.00 95.44 88 GLY A C 1
ATOM 674 O O . GLY A 1 88 ? 6.476 8.510 0.098 1.00 95.44 88 GLY A O 1
ATOM 675 N N . GLY A 1 89 ? 6.601 8.675 -2.133 1.00 94.81 89 GLY A N 1
ATOM 676 C CA . GLY A 1 89 ? 6.953 10.105 -2.138 1.00 94.81 89 GLY A CA 1
ATOM 677 C C . GLY A 1 89 ? 5.904 11.031 -1.508 1.00 94.81 89 GLY A C 1
ATOM 678 O O . GLY A 1 89 ? 6.214 12.169 -1.165 1.00 94.81 89 GLY A O 1
ATOM 679 N N . PHE A 1 90 ? 4.679 10.541 -1.288 1.00 93.81 90 PHE A N 1
ATOM 680 C CA . PHE A 1 90 ? 3.620 11.247 -0.554 1.00 93.81 90 PHE A CA 1
ATOM 681 C C . PHE A 1 90 ? 3.646 10.991 0.965 1.00 93.81 90 PHE A C 1
ATOM 683 O O . PHE A 1 90 ? 2.882 11.604 1.712 1.00 93.81 90 PHE A O 1
ATOM 690 N N . GLY A 1 91 ? 4.509 10.092 1.446 1.00 93.56 91 GLY A N 1
ATOM 691 C CA . GLY A 1 91 ? 4.589 9.706 2.851 1.00 93.56 91 GLY A CA 1
ATOM 692 C C . GLY A 1 91 ? 3.390 8.872 3.318 1.00 93.56 91 GLY A C 1
ATOM 693 O O . GLY A 1 91 ? 2.870 8.027 2.592 1.00 93.56 91 GLY A O 1
ATOM 694 N N . GLY A 1 92 ? 2.955 9.110 4.558 1.00 94.31 92 GLY A N 1
ATOM 695 C CA . GLY A 1 92 ? 1.815 8.416 5.164 1.00 94.31 92 GLY A CA 1
ATOM 696 C C . GLY A 1 92 ? 2.041 6.921 5.409 1.00 94.31 92 GLY A C 1
ATOM 697 O O . GLY A 1 92 ? 3.175 6.444 5.421 1.00 94.31 92 GLY A O 1
ATOM 698 N N . ALA A 1 93 ? 0.938 6.197 5.597 1.00 96.50 93 ALA A N 1
ATOM 699 C CA . ALA A 1 93 ? 0.950 4.756 5.850 1.00 96.50 93 ALA A CA 1
ATOM 700 C C . ALA A 1 93 ? 1.620 3.955 4.717 1.00 96.50 93 ALA A C 1
ATOM 702 O O . ALA A 1 93 ? 2.261 2.950 4.984 1.00 96.50 93 ALA A O 1
ATOM 703 N N . THR A 1 94 ? 1.542 4.422 3.468 1.00 97.62 94 THR A N 1
ATOM 704 C CA . THR A 1 94 ? 2.211 3.790 2.314 1.00 97.62 94 THR A CA 1
ATOM 705 C C . THR A 1 94 ? 3.724 3.751 2.491 1.00 97.62 94 THR A C 1
ATOM 707 O O . THR A 1 94 ? 4.352 2.728 2.241 1.00 97.62 94 THR A O 1
ATOM 710 N N . LEU A 1 95 ? 4.325 4.853 2.947 1.00 95.81 95 LEU A N 1
ATOM 711 C CA . LEU A 1 95 ? 5.757 4.875 3.237 1.00 95.81 95 LEU A CA 1
ATOM 712 C C . LEU A 1 95 ? 6.108 3.919 4.380 1.00 95.81 95 LEU A C 1
ATOM 714 O O . LEU A 1 95 ? 7.173 3.310 4.352 1.00 95.81 95 LEU A O 1
ATOM 718 N N . ASP A 1 96 ? 5.228 3.787 5.371 1.00 95.81 96 ASP A N 1
ATOM 719 C CA . ASP A 1 96 ? 5.445 2.860 6.481 1.00 95.81 96 ASP A CA 1
ATOM 720 C C . ASP A 1 96 ? 5.402 1.405 5.980 1.00 95.81 96 ASP A C 1
ATOM 722 O O . ASP A 1 96 ? 6.285 0.629 6.325 1.00 95.81 96 ASP A O 1
ATOM 726 N N . VAL A 1 97 ? 4.486 1.075 5.060 1.00 97.25 97 VAL A N 1
ATOM 727 C CA . VAL A 1 97 ? 4.465 -0.218 4.350 1.00 97.25 97 VAL A CA 1
ATOM 728 C C . VAL A 1 97 ? 5.769 -0.459 3.584 1.00 97.25 97 VAL A C 1
ATOM 730 O O . VAL A 1 97 ? 6.363 -1.525 3.723 1.00 97.25 97 VAL A O 1
ATOM 733 N N . ILE A 1 98 ? 6.252 0.520 2.808 1.00 96.56 98 ILE A N 1
ATOM 734 C CA . ILE A 1 98 ? 7.525 0.389 2.073 1.00 96.56 98 ILE A CA 1
ATOM 735 C C . ILE A 1 98 ? 8.679 0.151 3.048 1.00 96.56 98 ILE A C 1
ATOM 737 O O . ILE A 1 98 ? 9.515 -0.707 2.800 1.00 96.56 98 ILE A O 1
ATOM 741 N N . ARG A 1 99 ? 8.729 0.880 4.167 1.00 94.94 99 ARG A N 1
ATOM 742 C CA . ARG A 1 99 ? 9.767 0.700 5.192 1.00 94.94 99 ARG A CA 1
ATOM 743 C C . ARG A 1 99 ? 9.720 -0.677 5.841 1.00 94.94 99 ARG A C 1
ATOM 745 O O . ARG A 1 99 ? 10.775 -1.171 6.214 1.00 94.94 99 ARG A O 1
ATOM 752 N N . THR A 1 100 ? 8.536 -1.264 5.982 1.00 95.19 100 THR A N 1
ATOM 753 C CA . THR A 1 100 ? 8.369 -2.619 6.509 1.00 95.19 100 THR A CA 1
ATOM 754 C C . THR A 1 100 ? 8.836 -3.667 5.503 1.00 95.19 100 THR A C 1
ATOM 756 O O . THR A 1 100 ? 9.678 -4.487 5.844 1.00 95.19 100 THR A O 1
ATOM 759 N N . LEU A 1 101 ? 8.342 -3.617 4.264 1.00 94.56 101 LEU A N 1
ATOM 760 C CA . LEU A 1 101 ? 8.582 -4.677 3.277 1.00 94.56 101 LEU A CA 1
ATOM 761 C C . LEU A 1 101 ? 9.932 -4.534 2.553 1.00 94.56 101 LEU A C 1
ATOM 763 O O . LEU A 1 101 ? 10.618 -5.518 2.290 1.00 94.56 101 LEU A O 1
ATOM 767 N N . HIS A 1 102 ? 10.344 -3.299 2.256 1.00 94.31 102 HIS A N 1
ATOM 768 C CA . HIS A 1 102 ? 11.577 -2.982 1.529 1.00 94.31 102 HIS A CA 1
ATOM 769 C C . HIS A 1 102 ? 12.297 -1.777 2.150 1.00 94.31 102 HIS A C 1
ATOM 771 O O . HIS A 1 102 ? 12.347 -0.699 1.544 1.00 94.31 102 HIS A O 1
ATOM 777 N N . PRO A 1 103 ? 12.920 -1.939 3.334 1.00 93.25 103 PRO A N 1
ATOM 778 C CA . PRO A 1 103 ? 13.599 -0.846 4.033 1.00 93.25 103 PRO A CA 1
ATOM 779 C C . PRO A 1 103 ? 14.573 -0.064 3.140 1.00 93.25 103 PRO A C 1
ATOM 781 O O . PRO A 1 103 ? 14.612 1.167 3.181 1.00 93.25 103 PRO A O 1
ATOM 784 N N . THR A 1 104 ? 15.290 -0.772 2.257 1.00 93.62 104 THR A N 1
ATOM 785 C CA . THR A 1 104 ? 16.291 -0.181 1.355 1.00 93.62 104 THR A CA 1
ATOM 786 C C . THR A 1 104 ? 15.705 0.779 0.314 1.00 93.62 104 THR A C 1
ATOM 788 O O . THR A 1 104 ? 16.429 1.592 -0.260 1.00 93.62 104 THR A O 1
ATOM 791 N N . TYR A 1 105 ? 14.393 0.732 0.061 1.00 94.44 105 TYR A N 1
ATOM 792 C CA . TYR A 1 105 ? 13.715 1.611 -0.900 1.00 94.44 105 TYR A CA 1
ATOM 793 C C . TYR A 1 105 ? 13.325 2.957 -0.274 1.00 94.44 105 TYR A C 1
ATOM 795 O O . TYR A 1 105 ? 13.045 3.916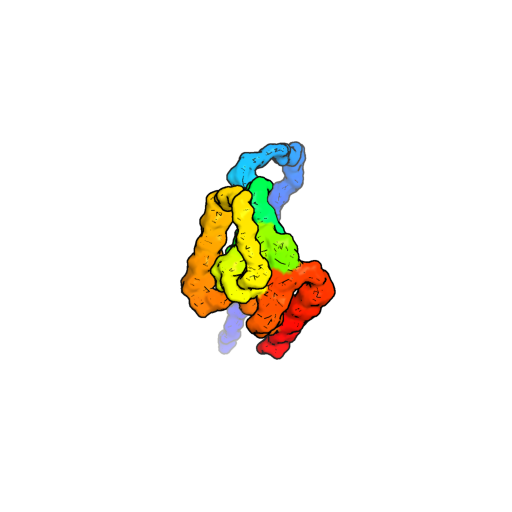 -0.994 1.00 94.44 105 TYR A O 1
ATOM 803 N N . ALA A 1 106 ? 13.347 3.051 1.058 1.00 92.00 106 ALA A N 1
ATOM 804 C CA . ALA A 1 106 ? 12.997 4.245 1.823 1.00 92.00 106 ALA A CA 1
ATOM 805 C C . ALA A 1 106 ? 14.183 4.857 2.596 1.00 92.00 106 ALA A C 1
ATOM 807 O O . ALA A 1 106 ? 13.985 5.821 3.337 1.00 92.00 106 ALA A O 1
ATOM 808 N N . GLU A 1 107 ? 15.408 4.347 2.415 1.00 88.44 107 GLU A N 1
ATOM 809 C CA . GLU A 1 107 ? 16.628 4.832 3.094 1.00 88.44 107 GLU A CA 1
ATOM 810 C C . GLU A 1 107 ? 16.902 6.327 2.882 1.00 88.44 107 GLU A C 1
ATOM 812 O O . GLU A 1 107 ? 17.460 6.994 3.751 1.00 88.44 107 GLU A O 1
ATOM 817 N N . TRP A 1 108 ? 16.483 6.872 1.739 1.00 83.31 108 TRP A N 1
ATOM 818 C CA . TRP A 1 108 ? 16.656 8.284 1.393 1.00 83.31 108 TRP A CA 1
ATOM 819 C C . TRP A 1 108 ? 15.833 9.234 2.276 1.00 83.31 108 TRP A C 1
ATOM 821 O O . TRP A 1 108 ? 16.131 10.429 2.314 1.00 83.31 108 TRP A O 1
ATOM 831 N N . LEU A 1 109 ? 14.807 8.735 2.978 1.00 83.88 109 LEU A N 1
ATOM 832 C CA . LEU A 1 109 ? 13.923 9.546 3.808 1.00 83.88 109 LEU A CA 1
ATOM 833 C C . LEU A 1 109 ? 14.153 9.253 5.298 1.00 83.88 109 LEU A C 1
ATOM 835 O O . LEU A 1 109 ? 13.627 8.257 5.811 1.00 83.88 109 LEU A O 1
ATOM 839 N N . PRO A 1 110 ? 14.885 10.120 6.024 1.00 77.31 110 PRO A N 1
ATOM 840 C CA . PRO A 1 110 ? 15.164 9.901 7.436 1.00 77.31 110 PRO A CA 1
ATOM 841 C C . PRO A 1 110 ? 13.880 9.879 8.274 1.00 77.31 110 PRO A C 1
ATOM 843 O O . PRO A 1 110 ? 12.879 10.535 7.967 1.00 77.31 110 PRO A O 1
ATOM 846 N N . VAL A 1 111 ? 13.907 9.114 9.366 1.00 77.31 111 VAL A N 1
ATOM 847 C CA . VAL A 1 111 ? 12.859 9.173 10.389 1.00 77.31 111 VAL A CA 1
ATOM 848 C C . VAL A 1 111 ? 13.017 10.492 11.139 1.00 77.31 111 VAL A C 1
ATOM 850 O O . VAL A 1 111 ? 14.081 10.774 11.688 1.00 77.31 111 VAL A O 1
ATOM 853 N N . LEU A 1 112 ? 11.970 11.319 11.135 1.00 74.25 112 LEU A N 1
ATOM 854 C CA . LEU A 1 112 ? 11.999 12.587 11.855 1.00 74.25 112 LEU A CA 1
ATOM 855 C C . LEU A 1 112 ? 11.915 12.321 13.367 1.00 74.25 112 LEU A C 1
ATOM 857 O O . LEU A 1 112 ? 10.979 11.647 13.807 1.00 74.25 112 LEU A O 1
ATOM 861 N N . PRO A 1 113 ? 12.858 12.841 14.171 1.00 73.94 113 PRO A N 1
ATOM 862 C CA . PRO A 1 113 ? 12.794 12.711 15.619 1.00 73.94 113 PRO A CA 1
ATOM 863 C C . PRO A 1 113 ? 11.597 13.494 16.177 1.00 73.94 113 PRO A C 1
ATOM 865 O O . PRO A 1 113 ? 11.254 14.564 15.674 1.00 73.94 113 PRO A O 1
ATOM 868 N N . GLY A 1 114 ? 10.971 12.968 17.233 1.00 76.12 114 GLY A N 1
ATOM 869 C CA . GLY A 1 114 ? 9.832 13.614 17.897 1.00 76.12 114 GLY A CA 1
ATOM 870 C C . GLY A 1 114 ? 8.475 13.383 17.225 1.00 76.12 114 GLY A C 1
ATOM 871 O O . GLY A 1 114 ? 7.511 14.076 17.549 1.00 76.12 114 GLY A O 1
ATOM 872 N N . ALA A 1 115 ? 8.378 12.422 16.302 1.00 74.12 115 ALA A N 1
ATOM 873 C CA . ALA A 1 115 ? 7.083 11.918 15.863 1.00 74.12 115 ALA A CA 1
ATOM 874 C C . ALA A 1 115 ? 6.310 11.316 17.059 1.00 74.12 115 ALA A C 1
ATOM 876 O O . ALA A 1 115 ? 6.930 10.683 17.916 1.00 74.12 115 ALA A O 1
ATOM 877 N N . PRO A 1 116 ? 4.979 11.502 17.135 1.00 80.19 116 PRO A N 1
ATOM 878 C CA . PRO A 1 116 ? 4.152 10.805 18.114 1.00 80.19 116 PRO A CA 1
ATOM 879 C C . PRO A 1 116 ? 4.311 9.289 17.996 1.00 80.19 116 PRO A C 1
ATOM 881 O O . PRO A 1 116 ? 4.535 8.778 16.895 1.00 80.19 116 PRO A O 1
ATOM 884 N N . GLU A 1 117 ? 4.120 8.586 19.113 1.00 85.38 117 GLU A N 1
ATOM 885 C CA . GLU A 1 117 ? 4.041 7.125 19.105 1.00 85.38 117 GLU A CA 1
ATOM 886 C C . GLU A 1 117 ? 2.978 6.657 18.089 1.00 85.38 117 GLU A C 1
ATOM 888 O O . GLU A 1 117 ? 1.869 7.211 18.068 1.00 85.38 117 GLU A O 1
ATOM 893 N N . PRO A 1 118 ? 3.298 5.680 17.220 1.00 88.38 118 PRO A N 1
ATOM 894 C CA . PRO A 1 118 ? 2.352 5.175 16.231 1.00 88.38 118 PRO A CA 1
ATOM 895 C C . PRO A 1 118 ? 1.088 4.582 16.874 1.00 88.38 118 PRO A C 1
ATOM 897 O O . PRO A 1 118 ? 1.145 3.971 17.939 1.00 88.38 118 PRO A O 1
ATOM 900 N N . ASP A 1 119 ? -0.063 4.703 16.197 1.00 94.19 119 ASP A N 1
ATOM 901 C CA . ASP A 1 119 ? -1.286 3.985 16.589 1.00 94.19 119 ASP A CA 1
ATOM 902 C C . ASP A 1 119 ? -1.001 2.471 16.585 1.00 94.19 119 ASP A C 1
ATOM 904 O O . ASP A 1 119 ? -0.505 1.928 15.595 1.00 94.19 119 ASP A O 1
ATOM 908 N N . GLN A 1 120 ? -1.335 1.770 17.672 1.00 96.06 120 GLN A N 1
ATOM 909 C CA . GLN A 1 120 ? -1.071 0.334 17.805 1.00 96.06 120 GLN A CA 1
ATOM 910 C C . GLN A 1 120 ? -1.689 -0.487 16.662 1.00 96.06 120 GLN A C 1
ATOM 912 O O . GLN A 1 120 ? -1.114 -1.489 16.241 1.00 96.06 120 GLN A O 1
ATOM 917 N N . ARG A 1 121 ? -2.838 -0.062 16.121 1.00 96.44 121 ARG A N 1
ATOM 918 C CA . ARG A 1 121 ? -3.485 -0.729 14.981 1.00 96.44 121 ARG A CA 1
ATOM 919 C C . ARG A 1 121 ? -2.671 -0.598 13.693 1.00 96.44 121 ARG A C 1
ATOM 921 O O . ARG A 1 121 ? -2.691 -1.518 12.882 1.00 96.44 121 ARG A O 1
ATOM 928 N N . LEU A 1 122 ? -1.947 0.511 13.503 1.00 96.81 122 LEU A N 1
ATOM 929 C CA . LEU A 1 122 ? -0.994 0.654 12.398 1.00 96.81 122 LEU A CA 1
ATOM 930 C C . LEU A 1 122 ? 0.174 -0.317 12.594 1.00 96.81 122 LEU A C 1
ATOM 932 O O . LEU A 1 122 ? 0.450 -1.102 11.694 1.00 96.81 122 LEU A O 1
ATOM 936 N N . THR A 1 123 ? 0.806 -0.314 13.771 1.00 97.00 123 THR A N 1
ATOM 937 C CA . THR A 1 123 ? 1.950 -1.194 14.070 1.00 97.00 123 THR A CA 1
ATOM 938 C C . THR A 1 123 ? 1.597 -2.673 13.898 1.00 97.00 123 THR A C 1
ATOM 940 O O . THR A 1 123 ? 2.322 -3.402 13.226 1.00 97.00 123 THR A O 1
ATOM 943 N N . ASN A 1 124 ? 0.451 -3.107 14.430 1.00 97.81 124 ASN A N 1
ATOM 944 C CA . ASN A 1 124 ? -0.033 -4.481 14.278 1.00 97.81 124 ASN A CA 1
ATOM 945 C C . ASN A 1 124 ? -0.336 -4.826 12.813 1.00 97.81 124 ASN A C 1
ATOM 947 O O . ASN A 1 124 ? -0.041 -5.930 12.366 1.00 97.81 124 ASN A O 1
ATOM 951 N N . GLY A 1 125 ? -0.922 -3.887 12.062 1.00 97.69 125 GLY A N 1
ATOM 952 C CA . GLY A 1 125 ? -1.196 -4.070 10.639 1.00 97.69 125 GLY A CA 1
ATOM 953 C C . GLY A 1 125 ? 0.086 -4.269 9.831 1.00 97.69 125 GLY A C 1
ATOM 954 O O . GLY A 1 125 ? 0.163 -5.211 9.051 1.00 97.69 125 GLY A O 1
ATOM 955 N N . LEU A 1 126 ? 1.108 -3.439 10.063 1.00 97.88 126 LEU A N 1
ATOM 956 C CA . LEU A 1 126 ? 2.413 -3.555 9.403 1.00 97.88 126 LEU A CA 1
ATOM 957 C C . LEU A 1 126 ? 3.111 -4.882 9.727 1.00 97.88 126 LEU A C 1
ATOM 959 O O . LEU A 1 126 ? 3.605 -5.534 8.813 1.00 97.88 126 LEU A O 1
ATOM 963 N N . ALA A 1 127 ? 3.104 -5.309 10.995 1.00 97.50 127 ALA A N 1
ATOM 964 C CA . ALA A 1 127 ? 3.656 -6.607 11.393 1.00 97.50 127 ALA A CA 1
ATOM 965 C C . ALA A 1 127 ? 2.981 -7.765 10.639 1.00 97.50 127 ALA A C 1
ATOM 967 O O . ALA A 1 127 ? 3.653 -8.659 10.136 1.00 97.50 127 ALA A O 1
ATOM 968 N N . ARG A 1 128 ? 1.657 -7.697 10.462 1.00 97.25 128 ARG A N 1
ATOM 969 C CA . ARG A 1 128 ? 0.917 -8.703 9.698 1.00 97.25 128 ARG A CA 1
ATOM 970 C C . ARG A 1 128 ? 1.287 -8.726 8.210 1.00 97.25 128 ARG A C 1
ATOM 972 O O . ARG A 1 128 ? 1.263 -9.796 7.610 1.00 97.25 128 ARG A O 1
ATOM 979 N N . LEU A 1 129 ? 1.638 -7.587 7.604 1.00 96.75 129 LEU A N 1
ATOM 980 C CA . LEU A 1 129 ? 2.143 -7.575 6.222 1.00 96.75 129 LEU A CA 1
ATOM 981 C C . LEU A 1 129 ? 3.455 -8.362 6.113 1.00 96.75 129 LEU A C 1
ATOM 983 O O . LEU A 1 129 ? 3.589 -9.204 5.227 1.00 96.75 129 LEU A O 1
ATOM 987 N N . ASP A 1 130 ? 4.390 -8.103 7.029 1.00 94.69 130 ASP A N 1
ATOM 988 C CA . ASP A 1 130 ? 5.695 -8.771 7.083 1.00 94.69 130 ASP A CA 1
ATOM 989 C C . ASP A 1 130 ? 5.551 -10.288 7.287 1.00 94.69 130 ASP A C 1
ATOM 991 O O . ASP A 1 130 ? 6.182 -11.085 6.589 1.00 94.69 130 ASP A O 1
ATOM 995 N N . GLU A 1 131 ? 4.636 -10.698 8.171 1.00 94.88 131 GLU A N 1
ATOM 996 C CA . GLU A 1 131 ? 4.283 -12.104 8.389 1.00 94.88 131 GLU A CA 1
ATOM 997 C C . GLU A 1 131 ? 3.771 -12.780 7.108 1.00 94.88 131 GLU A C 1
ATOM 999 O O . GLU A 1 131 ? 4.224 -13.874 6.766 1.00 94.88 131 GLU A O 1
ATOM 1004 N N . VAL A 1 132 ? 2.853 -12.137 6.374 1.00 94.62 132 VAL A N 1
ATOM 1005 C CA . VAL A 1 132 ? 2.273 -12.692 5.137 1.00 94.62 132 VAL A CA 1
ATOM 1006 C C . VAL A 1 132 ? 3.325 -12.834 4.039 1.00 94.62 132 VAL A C 1
ATOM 1008 O O . VAL A 1 132 ? 3.387 -13.877 3.383 1.00 94.62 132 VAL A O 1
ATOM 1011 N N . VAL A 1 133 ? 4.167 -11.818 3.839 1.00 92.50 133 VAL A N 1
ATOM 1012 C CA . VAL A 1 133 ? 5.237 -11.853 2.829 1.00 92.50 133 VAL A CA 1
ATOM 1013 C C . VAL A 1 133 ? 6.269 -12.928 3.170 1.00 92.50 133 VAL A C 1
ATOM 1015 O O . VAL A 1 133 ? 6.617 -13.743 2.311 1.00 92.50 133 VAL A O 1
ATOM 1018 N N . SER A 1 134 ? 6.673 -13.006 4.440 1.00 90.50 134 SER A N 1
ATOM 1019 C CA . SER A 1 134 ? 7.604 -14.021 4.937 1.00 90.50 134 SER A CA 1
ATOM 1020 C C . SER A 1 134 ? 7.061 -15.442 4.769 1.00 90.50 134 SER A C 1
ATOM 1022 O O . SER A 1 134 ? 7.776 -16.327 4.295 1.00 90.50 134 SER A O 1
ATOM 1024 N N . ALA A 1 135 ? 5.789 -15.669 5.110 1.00 89.81 135 ALA A N 1
ATOM 1025 C CA . ALA A 1 135 ? 5.145 -16.978 4.997 1.00 89.81 135 ALA A CA 1
ATOM 1026 C C . ALA A 1 135 ? 5.029 -17.462 3.543 1.00 89.81 135 ALA A C 1
ATOM 1028 O O . ALA A 1 135 ? 5.119 -18.661 3.282 1.00 89.81 135 ALA A O 1
ATOM 1029 N N . GLN A 1 136 ? 4.846 -16.540 2.596 1.00 85.50 136 GLN A N 1
ATOM 1030 C CA . GLN A 1 136 ? 4.707 -16.847 1.172 1.00 85.50 136 GLN A CA 1
ATOM 1031 C C . GLN A 1 136 ? 6.039 -16.877 0.396 1.00 85.50 136 GLN A C 1
ATOM 1033 O O . GLN A 1 136 ? 6.023 -17.160 -0.801 1.00 85.50 136 GLN A O 1
ATOM 1038 N N . GLN A 1 137 ? 7.177 -16.598 1.047 1.00 82.69 137 GLN A N 1
ATOM 1039 C CA . GLN A 1 137 ? 8.525 -16.604 0.451 1.00 82.69 137 GLN A CA 1
ATOM 1040 C C . GLN A 1 137 ? 8.645 -15.802 -0.858 1.00 82.69 137 GLN A C 1
ATOM 1042 O O . GLN A 1 137 ? 9.211 -16.271 -1.846 1.00 82.69 137 GLN A O 1
ATOM 1047 N N . TRP A 1 138 ? 8.112 -14.585 -0.876 1.00 84.94 138 TRP A N 1
ATOM 1048 C CA . TRP A 1 138 ? 8.125 -13.709 -2.051 1.00 84.94 138 TRP A CA 1
ATOM 1049 C C . TRP A 1 138 ? 8.411 -12.263 -1.649 1.00 84.94 138 TRP A C 1
ATOM 1051 O O . TRP A 1 138 ? 8.547 -11.973 -0.465 1.00 84.94 138 TRP A O 1
ATOM 1061 N N . ASP A 1 139 ? 8.554 -11.367 -2.624 1.00 77.75 139 ASP A N 1
ATOM 1062 C CA . ASP A 1 139 ? 8.925 -9.969 -2.380 1.00 77.75 139 ASP A CA 1
ATOM 1063 C C . ASP A 1 139 ? 7.721 -9.033 -2.192 1.00 77.75 139 ASP A C 1
ATOM 1065 O O . ASP A 1 139 ? 7.909 -7.888 -1.817 1.00 77.75 139 ASP A O 1
ATOM 1069 N N . GLY A 1 140 ? 6.489 -9.498 -2.413 1.00 81.69 140 GLY A N 1
ATOM 1070 C CA . GLY A 1 140 ? 5.275 -8.712 -2.180 1.00 81.69 140 GLY A CA 1
ATOM 1071 C C . GLY A 1 140 ? 4.911 -7.706 -3.276 1.00 81.69 140 GLY A C 1
ATOM 1072 O O . GLY A 1 140 ? 3.939 -6.970 -3.097 1.00 81.69 140 GLY A O 1
ATOM 1073 N N . TYR A 1 141 ? 5.643 -7.658 -4.397 1.00 84.94 141 TYR A N 1
ATOM 1074 C CA . TYR A 1 141 ? 5.349 -6.710 -5.473 1.00 84.94 141 TYR A CA 1
ATOM 1075 C C . TYR A 1 141 ? 4.629 -7.327 -6.672 1.00 84.94 141 TYR A C 1
ATOM 1077 O O . TYR A 1 141 ? 3.639 -6.738 -7.097 1.00 84.94 141 TYR A O 1
ATOM 1085 N N . GLU A 1 142 ? 5.110 -8.443 -7.242 1.00 89.88 142 GLU A N 1
ATOM 1086 C CA . GLU A 1 142 ? 4.601 -9.062 -8.497 1.00 89.88 142 GLU A CA 1
ATOM 1087 C C . GLU A 1 142 ? 4.070 -8.056 -9.540 1.00 89.88 142 GLU A C 1
ATOM 1089 O O . GLU A 1 142 ? 3.073 -8.269 -10.220 1.00 89.88 142 GLU A O 1
ATOM 1094 N N . ASN A 1 143 ? 4.747 -6.914 -9.669 1.00 95.69 143 ASN A N 1
ATOM 1095 C CA . ASN A 1 143 ? 4.233 -5.749 -10.385 1.00 95.69 143 ASN A CA 1
ATOM 1096 C C . ASN A 1 143 ? 4.935 -5.510 -11.726 1.00 95.69 143 ASN A C 1
ATOM 1098 O O . ASN A 1 143 ? 4.803 -4.443 -12.312 1.00 95.69 143 ASN A O 1
ATOM 1102 N N . GLY A 1 144 ? 5.736 -6.470 -12.196 1.00 95.62 144 GLY A N 1
ATOM 1103 C CA . GLY A 1 144 ? 6.482 -6.375 -13.455 1.00 95.62 144 GLY A CA 1
ATOM 1104 C C . GLY A 1 144 ? 7.608 -5.329 -13.472 1.00 95.62 144 GLY A C 1
ATOM 1105 O O . GLY A 1 144 ? 8.286 -5.175 -14.494 1.00 95.62 144 GLY A O 1
ATOM 1106 N N . LEU A 1 145 ? 7.841 -4.606 -12.373 1.00 97.38 145 LEU A N 1
ATOM 1107 C CA . LEU A 1 145 ? 8.929 -3.641 -12.255 1.00 97.38 145 LEU A CA 1
ATOM 1108 C C . LEU A 1 145 ? 10.203 -4.308 -11.747 1.00 97.38 145 LEU A C 1
ATOM 1110 O O . LEU A 1 145 ? 10.179 -5.159 -10.861 1.00 97.38 145 LEU A O 1
ATOM 1114 N N . VAL A 1 146 ? 11.344 -3.881 -12.286 1.00 95.94 146 VAL A N 1
ATOM 1115 C CA . VAL A 1 146 ? 12.648 -4.274 -11.737 1.00 95.94 146 VAL A CA 1
ATOM 1116 C C . VAL A 1 146 ? 12.952 -3.451 -10.486 1.00 95.94 146 VAL A C 1
ATOM 1118 O O . VAL A 1 146 ? 12.409 -2.364 -10.288 1.00 95.94 146 VAL A O 1
ATOM 1121 N N . GLU A 1 147 ? 13.893 -3.909 -9.663 1.00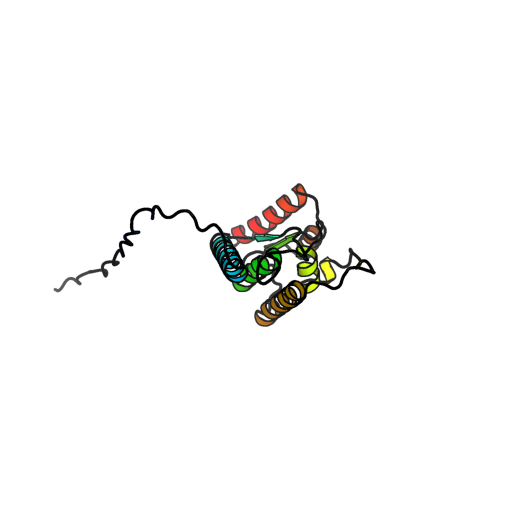 95.44 147 GLU A N 1
ATOM 1122 C CA . GLU A 1 147 ? 14.258 -3.247 -8.401 1.00 95.44 147 GLU A CA 1
ATOM 1123 C C . GLU A 1 147 ? 14.493 -1.730 -8.538 1.00 95.44 147 GLU A C 1
ATOM 1125 O O . GLU A 1 147 ? 13.983 -0.942 -7.744 1.00 95.44 147 GLU A O 1
ATOM 1130 N N . LYS A 1 148 ? 15.238 -1.288 -9.561 1.00 96.50 148 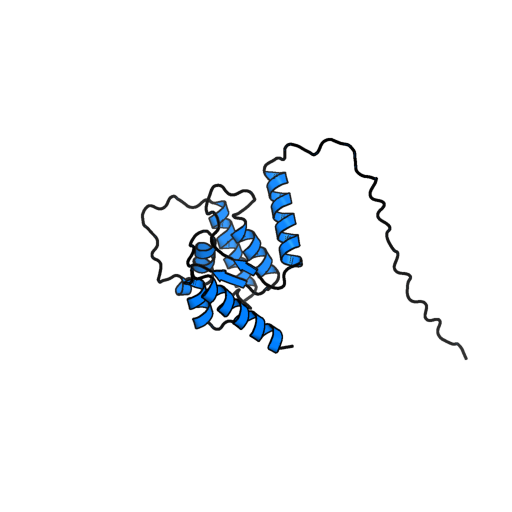LYS A N 1
ATOM 1131 C CA . LYS A 1 148 ? 15.520 0.142 -9.780 1.00 96.50 148 LYS A CA 1
ATOM 1132 C C . LYS A 1 148 ? 14.248 0.958 -10.046 1.00 96.50 148 LYS A C 1
ATOM 1134 O O . LYS A 1 148 ? 14.166 2.111 -9.632 1.00 96.50 148 LYS A O 1
ATOM 1139 N N . GLU A 1 149 ? 13.281 0.376 -10.744 1.00 97.62 149 GLU A N 1
ATOM 1140 C CA . GLU A 1 149 ? 11.998 1.011 -11.052 1.00 97.62 149 GLU A CA 1
ATOM 1141 C C . GLU A 1 149 ? 11.104 1.062 -9.810 1.00 97.62 149 GLU A C 1
ATOM 1143 O O . GLU A 1 149 ? 10.516 2.106 -9.544 1.00 97.62 149 GLU A O 1
ATOM 1148 N N . ASN A 1 150 ? 11.082 0.000 -8.996 1.00 97.56 150 ASN A N 1
ATOM 1149 C CA . ASN A 1 150 ? 10.389 0.013 -7.705 1.00 97.56 150 ASN A CA 1
ATOM 1150 C C . ASN A 1 150 ? 11.003 1.029 -6.730 1.00 97.56 150 ASN A C 1
ATOM 1152 O O . ASN A 1 150 ? 10.271 1.769 -6.076 1.00 97.56 150 ASN A O 1
ATOM 1156 N N . ARG A 1 151 ? 12.337 1.156 -6.686 1.00 96.44 151 ARG A N 1
ATOM 1157 C CA . ARG A 1 151 ? 13.013 2.218 -5.919 1.00 96.44 151 ARG A CA 1
ATOM 1158 C C . ARG A 1 151 ? 12.620 3.615 -6.404 1.00 96.44 151 ARG A C 1
ATOM 1160 O O . ARG A 1 151 ? 12.397 4.502 -5.583 1.00 96.44 151 ARG A O 1
ATOM 1167 N N . LEU A 1 152 ? 12.520 3.818 -7.721 1.00 97.06 152 LEU A N 1
ATOM 1168 C CA . LEU A 1 152 ? 12.074 5.093 -8.286 1.00 97.06 152 LEU A CA 1
ATOM 1169 C C . LEU A 1 152 ? 10.609 5.381 -7.928 1.00 97.06 152 LEU A C 1
ATOM 1171 O O . LEU A 1 152 ? 10.301 6.483 -7.482 1.00 97.06 152 LEU A O 1
ATOM 1175 N N . LEU A 1 153 ? 9.726 4.387 -8.051 1.00 97.69 153 LEU A N 1
ATOM 1176 C CA . LEU A 1 153 ? 8.313 4.499 -7.688 1.00 97.69 153 LEU A CA 1
ATOM 1177 C C . LEU A 1 153 ? 8.136 4.847 -6.204 1.00 97.69 153 LEU A C 1
ATOM 1179 O O . LEU A 1 153 ? 7.386 5.764 -5.866 1.00 97.69 153 LEU A O 1
ATOM 1183 N N . ALA A 1 154 ? 8.884 4.171 -5.328 1.00 96.94 154 ALA A N 1
ATOM 1184 C CA . ALA A 1 154 ? 8.884 4.414 -3.890 1.00 96.94 154 ALA A CA 1
ATOM 1185 C C . ALA A 1 154 ? 9.317 5.848 -3.535 1.00 96.94 154 ALA A C 1
ATOM 1187 O O . ALA A 1 154 ? 8.808 6.422 -2.575 1.00 96.94 154 ALA A O 1
ATOM 1188 N N . ALA A 1 155 ? 10.215 6.453 -4.315 1.00 96.31 155 ALA A N 1
ATOM 1189 C CA . ALA A 1 155 ? 10.653 7.837 -4.129 1.00 96.31 155 ALA A CA 1
ATOM 1190 C C . ALA A 1 155 ? 9.756 8.878 -4.827 1.00 96.31 155 ALA A C 1
ATOM 1192 O O . ALA A 1 155 ? 9.874 10.079 -4.564 1.00 96.31 155 ALA A O 1
ATOM 1193 N N . SER A 1 156 ? 8.860 8.448 -5.717 1.00 96.50 156 SER A N 1
ATOM 1194 C CA . SER A 1 156 ? 8.120 9.362 -6.579 1.00 96.50 156 SER A CA 1
ATOM 1195 C C . SER A 1 156 ? 6.939 10.027 -5.876 1.00 96.50 156 SER A C 1
ATOM 1197 O O . SER A 1 156 ? 6.156 9.397 -5.167 1.00 96.50 156 SER A O 1
ATOM 1199 N N . TYR A 1 157 ? 6.771 11.319 -6.147 1.00 95.50 157 TYR A N 1
ATOM 1200 C CA . TYR A 1 157 ? 5.549 12.089 -5.890 1.00 95.50 157 TYR A CA 1
ATOM 1201 C C . TYR A 1 157 ? 4.980 12.686 -7.191 1.00 95.50 157 TYR A C 1
ATOM 1203 O O . TYR A 1 157 ? 4.099 13.546 -7.163 1.00 95.50 157 TYR A O 1
ATOM 1211 N N . ARG A 1 158 ? 5.522 12.280 -8.350 1.00 97.12 158 ARG A N 1
ATOM 1212 C CA . ARG A 1 158 ? 5.220 12.862 -9.662 1.00 97.12 158 ARG A CA 1
ATOM 1213 C C . ARG A 1 158 ? 4.185 11.994 -10.380 1.00 97.12 158 ARG A C 1
ATOM 1215 O O . ARG A 1 158 ? 4.530 10.889 -10.795 1.00 97.12 158 ARG A O 1
ATOM 1222 N N . PRO A 1 159 ? 2.948 12.477 -10.608 1.00 96.56 159 PRO A N 1
ATOM 1223 C CA . PRO A 1 159 ? 1.890 11.658 -11.204 1.00 96.56 159 PRO A CA 1
ATOM 1224 C C . PRO A 1 159 ? 2.255 11.041 -12.558 1.00 96.56 159 PRO A C 1
ATOM 1226 O O . PRO A 1 159 ? 1.908 9.895 -12.820 1.00 96.56 159 PRO A O 1
ATOM 1229 N N . SER A 1 160 ? 2.990 11.767 -13.406 1.00 98.00 160 SER A N 1
ATOM 1230 C CA . SER A 1 160 ? 3.428 11.263 -14.712 1.00 98.00 160 SER A CA 1
ATOM 1231 C C . SER A 1 160 ? 4.441 10.120 -14.611 1.00 98.00 160 SER A C 1
ATOM 1233 O O . SER A 1 160 ? 4.379 9.186 -15.402 1.00 98.00 160 SER A O 1
ATOM 1235 N N . GLU A 1 161 ? 5.352 10.174 -13.638 1.00 98.38 161 GLU A N 1
ATOM 1236 C CA . GLU A 1 161 ? 6.338 9.116 -13.392 1.00 98.38 161 GLU A CA 1
ATOM 1237 C C . GLU A 1 161 ? 5.665 7.868 -12.820 1.00 98.38 161 GLU A C 1
ATOM 1239 O O . GLU A 1 161 ? 5.919 6.764 -13.292 1.00 98.38 161 GLU A O 1
ATOM 1244 N N . ILE A 1 162 ? 4.735 8.055 -11.879 1.00 98.44 162 ILE A N 1
ATOM 1245 C CA . ILE A 1 162 ? 3.918 6.975 -11.316 1.00 98.44 162 ILE A CA 1
ATOM 1246 C C . ILE A 1 162 ? 3.130 6.275 -12.425 1.00 98.44 162 ILE A C 1
ATOM 1248 O O . ILE A 1 162 ? 3.219 5.059 -12.561 1.00 98.44 162 ILE A O 1
ATOM 1252 N N . ALA A 1 163 ? 2.405 7.031 -13.256 1.00 98.25 163 ALA A N 1
ATOM 1253 C CA . ALA A 1 163 ? 1.623 6.466 -14.354 1.00 98.25 163 ALA A CA 1
ATOM 1254 C C . ALA A 1 163 ? 2.502 5.717 -15.371 1.00 98.25 163 ALA A C 1
ATOM 1256 O O . ALA A 1 163 ? 2.131 4.634 -15.820 1.00 98.25 163 ALA A O 1
ATOM 1257 N N . ALA A 1 164 ? 3.676 6.262 -15.707 1.00 98.44 164 ALA A N 1
ATOM 1258 C CA . ALA A 1 164 ? 4.614 5.611 -16.615 1.00 98.44 164 ALA A CA 1
ATOM 1259 C C . ALA A 1 164 ? 5.140 4.284 -16.046 1.00 98.44 164 ALA A C 1
ATOM 1261 O O . ALA A 1 164 ? 5.123 3.278 -16.749 1.00 98.44 164 ALA A O 1
ATOM 1262 N N . LEU A 1 165 ? 5.562 4.263 -14.777 1.00 98.56 165 LEU A N 1
ATOM 1263 C CA . LEU A 1 165 ? 6.060 3.053 -14.117 1.00 98.56 165 LEU A CA 1
ATOM 1264 C C . LEU A 1 165 ? 4.963 1.994 -13.991 1.00 98.56 165 LEU A C 1
ATOM 1266 O O . LEU A 1 165 ? 5.182 0.851 -14.373 1.00 98.56 165 LEU A O 1
ATOM 1270 N N . VAL A 1 166 ? 3.757 2.368 -13.562 1.00 97.88 166 VAL A N 1
ATOM 1271 C CA . VAL A 1 166 ? 2.624 1.429 -13.528 1.00 97.88 166 VAL A CA 1
ATOM 1272 C C . VAL A 1 166 ? 2.345 0.858 -14.921 1.00 97.88 166 VAL A C 1
ATOM 1274 O O . VAL A 1 166 ? 2.171 -0.348 -15.066 1.00 97.88 166 VAL A O 1
ATOM 1277 N N . GLY A 1 167 ? 2.369 1.697 -15.961 1.00 97.69 167 GLY A N 1
ATOM 1278 C CA . GLY A 1 167 ? 2.204 1.250 -17.344 1.00 97.69 167 GLY A CA 1
ATOM 1279 C C . GLY A 1 167 ? 3.285 0.264 -17.797 1.00 97.69 167 GLY A C 1
ATOM 1280 O O . GLY A 1 167 ? 2.968 -0.723 -18.457 1.00 97.69 167 GLY A O 1
ATOM 1281 N N . VAL A 1 168 ? 4.548 0.486 -17.414 1.00 97.81 168 VAL A N 1
ATOM 1282 C CA . VAL A 1 168 ? 5.649 -0.454 -17.683 1.00 97.81 168 VAL A CA 1
ATOM 1283 C C . VAL A 1 168 ? 5.424 -1.787 -16.972 1.00 97.81 168 VAL A C 1
ATOM 1285 O O . VAL A 1 168 ? 5.560 -2.835 -17.601 1.00 97.81 168 VAL A O 1
ATOM 1288 N N . GLY A 1 169 ? 5.078 -1.748 -15.685 1.00 97.19 169 GLY A N 1
ATOM 1289 C CA . GLY A 1 169 ? 4.835 -2.940 -14.879 1.00 97.19 169 GLY A CA 1
ATOM 1290 C C . GLY A 1 169 ? 3.709 -3.798 -15.449 1.00 97.19 169 GLY A C 1
ATOM 1291 O O . GLY A 1 169 ? 3.924 -4.954 -15.814 1.00 97.19 169 GLY A O 1
ATOM 1292 N N . MET A 1 170 ? 2.540 -3.187 -15.657 1.00 95.88 170 MET A N 1
ATOM 1293 C CA . MET A 1 170 ? 1.374 -3.857 -16.236 1.00 95.88 170 MET A CA 1
ATOM 1294 C C . MET A 1 170 ? 1.653 -4.363 -17.650 1.00 95.88 170 MET A C 1
ATOM 1296 O O . MET A 1 170 ? 1.300 -5.491 -17.980 1.00 95.88 170 MET A O 1
ATOM 1300 N N . GLY A 1 171 ? 2.327 -3.563 -18.481 1.00 96.56 171 GLY A N 1
ATOM 1301 C CA . GLY A 1 171 ? 2.676 -3.957 -19.844 1.00 96.56 171 GLY A CA 1
ATOM 1302 C C . GLY A 1 171 ? 3.569 -5.198 -19.899 1.00 96.56 171 GLY A C 1
ATOM 1303 O O . GLY A 1 171 ? 3.417 -6.010 -20.805 1.00 96.56 171 GLY A O 1
ATOM 1304 N N . ARG A 1 172 ? 4.472 -5.380 -18.927 1.00 96.19 172 ARG A N 1
ATOM 1305 C CA . ARG A 1 172 ? 5.315 -6.582 -18.837 1.00 96.19 172 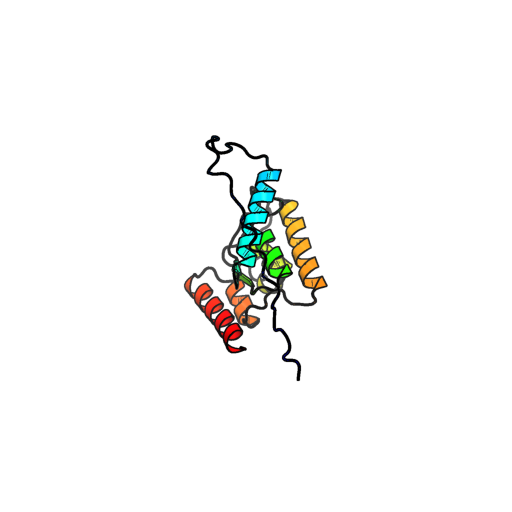ARG A CA 1
ATOM 1306 C C . ARG A 1 172 ? 4.552 -7.795 -18.331 1.00 96.19 172 ARG A C 1
ATOM 1308 O O . ARG A 1 172 ? 4.779 -8.874 -18.856 1.00 96.19 172 ARG A O 1
ATOM 1315 N N . LEU A 1 173 ? 3.659 -7.621 -17.358 1.00 93.56 173 LEU A N 1
ATOM 1316 C CA . LEU A 1 173 ? 2.816 -8.713 -16.864 1.00 93.56 173 LEU A CA 1
ATOM 1317 C C . LEU A 1 173 ? 1.904 -9.255 -17.972 1.00 93.56 173 LEU A C 1
ATOM 1319 O O . LEU A 1 173 ? 1.836 -10.459 -18.168 1.00 93.56 173 LEU A O 1
ATOM 1323 N N . LEU A 1 174 ? 1.289 -8.364 -18.755 1.00 89.88 174 LEU A N 1
ATOM 1324 C CA . LEU A 1 174 ? 0.391 -8.733 -19.856 1.00 89.88 174 LEU A CA 1
ATOM 1325 C C . LEU A 1 174 ? 1.115 -9.265 -21.102 1.00 89.88 174 LEU A C 1
ATOM 1327 O O . LEU A 1 174 ? 0.487 -9.870 -21.960 1.00 89.88 174 LEU A O 1
ATOM 1331 N N . ALA A 1 175 ? 2.418 -9.014 -21.242 1.00 83.56 175 ALA A N 1
ATOM 1332 C CA . ALA A 1 175 ? 3.214 -9.533 -22.356 1.00 83.56 175 ALA A CA 1
ATOM 1333 C C . ALA A 1 175 ? 3.708 -10.974 -22.131 1.00 83.56 175 ALA A C 1
ATOM 1335 O O . ALA A 1 175 ? 4.369 -11.528 -23.010 1.00 83.56 175 ALA A O 1
ATOM 1336 N N . ILE A 1 176 ? 3.456 -11.542 -20.947 1.00 63.41 176 ILE A N 1
ATOM 1337 C CA . ILE A 1 176 ? 3.859 -12.901 -20.563 1.00 63.41 176 ILE A CA 1
ATOM 1338 C C . ILE A 1 176 ? 2.728 -13.924 -20.834 1.00 63.41 176 ILE A C 1
ATOM 1340 O O . ILE A 1 176 ? 2.985 -15.125 -20.742 1.00 63.41 176 ILE A O 1
ATOM 1344 N N . ASP A 1 177 ? 1.541 -13.466 -21.259 1.00 47.47 177 ASP A N 1
ATOM 1345 C CA . ASP A 1 177 ? 0.403 -14.297 -21.701 1.00 47.47 177 ASP A CA 1
ATOM 1346 C C . ASP A 1 177 ? 0.392 -14.583 -23.217 1.00 47.47 177 ASP A C 1
ATOM 1348 O O . ASP A 1 177 ? 0.612 -13.647 -24.025 1.00 47.47 177 ASP A O 1
#

Foldseek 3Di:
DDDDDPDDPPPPPPPPPPPPPDPDDPDPDDDLVRQQVVLLVVLLVVLVVDQADEAAAWAQDPDGHLATSSLSNLLNCLLVVHAYQQAAQRPHLSLVLCCLLPVVLNVVPDDDPPDPDTDVSSVVSSVSSNVSCVVVVHSSHQQQDDPVLSSVRSNDPDPVSSVVSSCNSVVRVVVVD

Radius of gyration: 21.55 Å; chains: 1; bounding box: 56×63×50 Å

pLDDT: mean 87.2, std 16.36, range [37.12, 98.56]

Sequence (177 aa):
ESHPDCRAPLTQIVALYLEGPVNEPPQQSFTSEERAAALSGLRTFMTDNSDARIVIGGKRAGFEGAMPGIVEEVLFSLERRQPLYLVGGFGGATLDVIRTLHPTYAEWLPVLPGAPEPDQRLTNGLARLDEVVSAQQWDGYENGLVEKENRLLAASYRPSEIAALVGVGMGRLLAID

Secondary structure (DSSP, 8-state):
------------------PSPP-SPPP----HHHHHHHHHHHHHHHHHT-S-EEEE---SSS--SSS-HHHHHHHHHHHTT--EEEEGGG-HHHHHHHHHH-GGGSTTSPPPTTPPPPPHHHHHHHHHHHHHHHHHTS-S--SS--HHHHHHHHH---HHHHHHHHHHHHHHHHTT-